Protein AF-A0A2K2D645-F1 (afdb_monomer)

Secondary structure (DSSP, 8-state):
---HHHHHHHHHHHHHHHHHHHHHSTT-HHHHHHHHHHHHHHHHHHHHHHHHHHHHHHHT-----THHHHHHHHHHHHHHHHHHHHHHH--S-----SSHHHHHHHHHHHHHHHHHTTSPPPPPPPPPPPPPP-----

pLDDT: mean 75.04, std 16.95, range [40.5, 96.62]

Mean predicted aligned error: 20.64 Å

Solvent-accessible surface area (backbone atoms only — not comparable to full-atom values): 8420 Å² total; per-residue (Å²): 132,84,51,72,68,56,54,46,49,52,37,48,52,54,32,52,52,30,48,56,45,30,70,76,39,74,88,40,64,67,38,51,52,50,31,50,52,30,50,53,53,37,49,54,46,51,54,54,49,50,51,53,51,51,52,51,52,57,72,67,46,81,72,71,76,60,56,72,57,52,55,49,48,53,52,49,52,54,47,53,53,48,52,51,52,50,60,69,70,59,84,74,86,79,91,91,72,77,71,67,62,56,55,59,53,52,58,54,55,54,61,54,56,63,58,65,76,65,62,78,75,81,78,78,83,76,82,77,82,76,83,76,80,83,84,75,90,130

Sequence (138 aa):
MESLVEAMAAAYDELVDAAARGVREPGSAAALEELKRRVDAFRESCDRAEVLVQDAAASLGPVPPAAHGLDKLCRTVKAIERDLLQAAAGDEGDEIKDKKKVEITQEVIQGIEEKKDRLPSPPPPLPLPAPAPAEEEK

Structure (mmCIF, N/CA/C/O backbone):
data_AF-A0A2K2D645-F1
#
_entry.id   AF-A0A2K2D645-F1
#
loop_
_atom_site.group_PDB
_atom_site.id
_atom_site.type_symbol
_atom_site.label_atom_id
_atom_site.label_alt_id
_atom_site.label_comp_id
_atom_site.label_asym_id
_atom_site.label_entity_id
_atom_site.label_seq_id
_atom_site.pdbx_PDB_ins_code
_atom_site.Cartn_x
_atom_site.Cartn_y
_atom_site.Cartn_z
_atom_site.occupancy
_atom_site.B_iso_or_equiv
_atom_site.auth_seq_id
_atom_site.auth_comp_id
_atom_site.auth_asym_id
_atom_site.auth_atom_id
_atom_site.pdbx_PDB_model_num
ATOM 1 N N . MET A 1 1 ? 6.300 -20.214 0.305 1.00 50.78 1 MET A N 1
ATOM 2 C CA . MET A 1 1 ? 6.787 -18.824 0.259 1.00 50.78 1 MET A CA 1
ATOM 3 C C . MET A 1 1 ? 5.601 -18.022 -0.223 1.00 50.78 1 MET A C 1
ATOM 5 O O . MET A 1 1 ? 5.217 -18.215 -1.367 1.00 50.78 1 MET A O 1
ATOM 9 N N . GLU A 1 2 ? 4.933 -17.299 0.670 1.00 60.88 2 GLU A N 1
ATOM 10 C CA . GLU A 1 2 ? 3.809 -16.438 0.279 1.00 60.88 2 GLU A CA 1
ATOM 11 C C . GLU A 1 2 ? 4.346 -15.307 -0.600 1.00 60.88 2 GLU A C 1
ATOM 13 O O . GLU A 1 2 ? 5.462 -14.820 -0.381 1.00 60.88 2 GLU A O 1
ATOM 18 N N . SER A 1 3 ? 3.597 -14.943 -1.640 1.00 84.19 3 SER A N 1
ATOM 19 C CA . SER A 1 3 ? 3.976 -13.831 -2.508 1.00 84.19 3 SER A CA 1
ATOM 20 C C . SER A 1 3 ? 3.944 -12.531 -1.704 1.00 84.19 3 SER A C 1
ATOM 22 O O . SER A 1 3 ? 3.024 -12.311 -0.921 1.00 84.19 3 SER A O 1
ATOM 24 N N . LEU A 1 4 ? 4.901 -11.624 -1.920 1.00 86.50 4 LEU A N 1
ATOM 25 C CA . LEU A 1 4 ? 4.889 -10.286 -1.306 1.00 86.50 4 LEU A CA 1
ATOM 26 C C . LEU A 1 4 ? 3.531 -9.587 -1.487 1.00 86.50 4 LEU A C 1
ATOM 28 O O . LEU A 1 4 ? 3.040 -8.922 -0.581 1.00 86.50 4 LEU A O 1
ATOM 32 N N . VAL A 1 5 ? 2.925 -9.765 -2.661 1.00 87.31 5 VAL A N 1
ATOM 33 C CA . VAL A 1 5 ? 1.618 -9.196 -3.000 1.00 87.31 5 VAL A CA 1
ATOM 34 C C . VAL A 1 5 ? 0.508 -9.799 -2.137 1.00 87.31 5 VAL A C 1
ATOM 36 O O . VAL A 1 5 ? -0.375 -9.072 -1.694 1.00 87.31 5 VAL A O 1
ATOM 39 N N . GLU A 1 6 ? 0.567 -11.102 -1.852 1.00 89.81 6 GLU A N 1
ATOM 40 C CA . GLU A 1 6 ? -0.384 -11.777 -0.958 1.00 89.81 6 GLU A CA 1
ATOM 41 C C . GLU A 1 6 ? -0.209 -11.300 0.487 1.00 89.81 6 GLU A C 1
ATOM 43 O O . GLU A 1 6 ? -1.195 -10.992 1.150 1.00 89.81 6 GLU A O 1
ATOM 48 N N . ALA A 1 7 ? 1.035 -11.142 0.951 1.00 88.31 7 ALA A N 1
ATOM 49 C CA . ALA A 1 7 ? 1.324 -10.613 2.283 1.00 88.31 7 ALA A CA 1
ATOM 50 C C . ALA A 1 7 ? 0.840 -9.158 2.453 1.00 88.31 7 ALA A C 1
ATOM 52 O O . ALA A 1 7 ? 0.281 -8.805 3.491 1.00 88.31 7 ALA A O 1
ATOM 53 N N . MET A 1 8 ? 1.002 -8.316 1.426 1.00 91.50 8 MET A N 1
ATOM 54 C CA . MET A 1 8 ? 0.469 -6.948 1.419 1.00 91.50 8 MET A CA 1
ATOM 55 C C . MET A 1 8 ? -1.059 -6.916 1.421 1.00 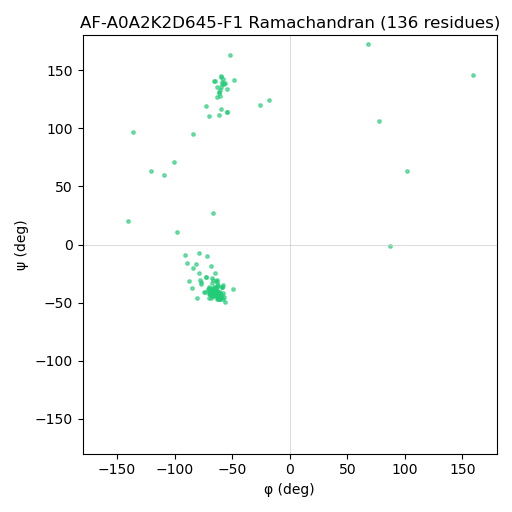91.50 8 MET A C 1
ATOM 57 O O . MET A 1 8 ? -1.644 -6.097 2.129 1.00 91.50 8 MET A O 1
ATOM 61 N N . ALA A 1 9 ? -1.700 -7.789 0.639 1.00 91.50 9 ALA A N 1
ATOM 62 C CA . ALA A 1 9 ? -3.155 -7.902 0.609 1.00 91.50 9 ALA A CA 1
ATOM 63 C C . ALA A 1 9 ? -3.697 -8.320 1.983 1.00 91.50 9 ALA A C 1
ATOM 65 O O . ALA A 1 9 ? -4.582 -7.656 2.513 1.00 91.50 9 ALA A O 1
ATOM 66 N N . ALA A 1 10 ? -3.085 -9.327 2.613 1.00 92.69 10 ALA A N 1
ATOM 67 C CA . ALA A 1 10 ? -3.443 -9.748 3.963 1.00 92.69 10 ALA A CA 1
ATOM 68 C C . ALA A 1 10 ? -3.269 -8.613 4.989 1.00 92.69 10 ALA A C 1
ATOM 70 O O . ALA A 1 10 ? -4.182 -8.342 5.765 1.00 92.69 10 ALA A O 1
ATOM 71 N N . ALA A 1 11 ? -2.144 -7.888 4.961 1.00 91.94 11 ALA A N 1
ATOM 72 C CA . ALA A 1 11 ? -1.915 -6.754 5.862 1.00 91.94 11 ALA A CA 1
ATOM 73 C C . ALA A 1 11 ? -2.934 -5.615 5.661 1.00 91.94 11 ALA A C 1
ATOM 75 O O . ALA A 1 11 ? -3.321 -4.944 6.621 1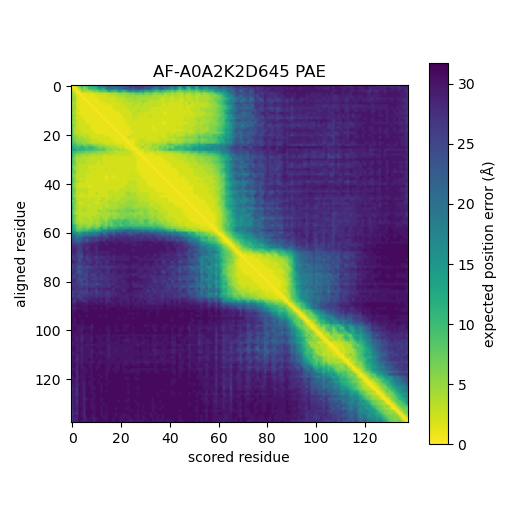.00 91.94 11 ALA A O 1
ATOM 76 N N . TYR A 1 12 ? -3.378 -5.392 4.420 1.00 93.25 12 TYR A N 1
ATOM 77 C CA . TYR A 1 12 ? -4.433 -4.429 4.113 1.00 93.25 12 TYR A CA 1
ATOM 78 C C . TYR A 1 12 ? -5.791 -4.876 4.666 1.00 93.25 12 TYR A C 1
ATOM 80 O O . TYR A 1 12 ? -6.469 -4.081 5.317 1.00 93.25 12 TYR A O 1
ATOM 88 N N . ASP A 1 13 ? -6.166 -6.139 4.467 1.00 95.06 13 ASP A N 1
ATOM 89 C CA . ASP A 1 13 ? -7.427 -6.689 4.975 1.00 95.06 13 ASP A CA 1
ATOM 90 C C . ASP A 1 13 ? -7.488 -6.604 6.508 1.00 95.06 13 ASP A C 1
ATOM 92 O O . ASP A 1 13 ? -8.469 -6.126 7.081 1.00 95.06 13 ASP A O 1
ATOM 96 N N . GLU A 1 14 ? -6.393 -6.949 7.187 1.00 94.31 14 GLU A N 1
ATOM 97 C CA . GLU A 1 14 ? -6.276 -6.829 8.641 1.00 94.31 14 GLU A CA 1
ATOM 98 C C . GLU A 1 14 ? -6.376 -5.375 9.139 1.00 94.31 14 GLU A C 1
ATOM 100 O O . GLU A 1 14 ? -6.938 -5.109 10.208 1.00 94.31 14 GLU A O 1
ATOM 105 N N . LEU A 1 15 ? -5.844 -4.417 8.372 1.00 94.94 15 LEU A N 1
ATOM 106 C CA . LEU A 1 15 ? -5.986 -2.990 8.654 1.00 94.94 15 LEU A CA 1
ATOM 107 C C . LEU A 1 15 ? -7.443 -2.533 8.507 1.00 94.94 15 LEU A C 1
ATOM 109 O O . LEU A 1 15 ? -7.950 -1.807 9.369 1.00 94.94 15 LEU A O 1
ATOM 113 N N . VAL A 1 16 ? -8.129 -2.968 7.448 1.00 96.62 16 VAL A N 1
ATOM 114 C CA . VAL A 1 16 ? -9.550 -2.669 7.224 1.00 96.62 16 VAL A CA 1
ATOM 115 C C . VAL A 1 16 ? -10.404 -3.247 8.353 1.00 96.62 16 VAL A C 1
ATOM 117 O O . VAL A 1 16 ? -11.266 -2.546 8.891 1.00 96.62 16 VAL A O 1
ATOM 120 N N . ASP A 1 17 ? -10.120 -4.472 8.789 1.00 94.94 17 ASP A N 1
ATOM 121 C CA . ASP A 1 17 ? -10.811 -5.105 9.911 1.00 94.94 17 ASP A CA 1
ATOM 122 C C . ASP A 1 17 ? -10.590 -4.357 11.230 1.00 94.94 17 ASP A C 1
ATOM 124 O O . ASP A 1 17 ? -11.542 -4.122 11.987 1.00 94.94 17 ASP A O 1
ATOM 128 N N . ALA A 1 18 ? -9.358 -3.926 11.509 1.00 92.50 18 ALA A N 1
ATOM 129 C CA . ALA A 1 18 ? -9.056 -3.117 12.686 1.00 92.50 18 ALA A CA 1
ATOM 130 C C . ALA A 1 18 ? -9.765 -1.754 12.643 1.00 92.50 18 ALA A C 1
ATOM 132 O O . ALA A 1 18 ? -10.323 -1.318 13.653 1.00 92.50 18 ALA A O 1
ATOM 133 N N . ALA A 1 19 ? -9.833 -1.112 11.474 1.00 93.56 19 ALA A N 1
ATOM 134 C CA . ALA A 1 19 ? -10.583 0.127 11.290 1.00 93.56 19 ALA A CA 1
ATOM 135 C C . ALA A 1 19 ? -12.088 -0.088 11.526 1.00 93.56 19 ALA A C 1
ATOM 137 O O . ALA A 1 19 ? -12.721 0.671 12.264 1.00 93.56 19 ALA A O 1
ATOM 138 N N . ALA A 1 20 ? -12.656 -1.170 10.987 1.00 94.25 20 ALA A N 1
ATOM 139 C CA . ALA A 1 20 ? -14.052 -1.537 11.204 1.00 94.25 20 ALA A CA 1
ATOM 140 C C . ALA A 1 20 ? -14.358 -1.847 12.680 1.00 94.25 20 ALA A C 1
ATOM 142 O O . ALA A 1 20 ? -15.473 -1.600 13.148 1.00 94.25 20 ALA A O 1
ATOM 143 N N . ARG A 1 21 ? -13.395 -2.392 13.437 1.00 92.19 21 ARG A N 1
ATOM 144 C CA . ARG A 1 21 ? -13.512 -2.554 14.898 1.00 92.19 21 ARG A CA 1
ATOM 145 C C . ARG A 1 21 ? -13.456 -1.211 15.618 1.00 92.19 21 ARG A C 1
ATOM 147 O O . ARG A 1 21 ? -14.302 -0.974 16.470 1.00 92.19 21 ARG A O 1
ATOM 154 N N . GLY A 1 22 ? -12.558 -0.306 15.229 1.00 91.06 22 GLY A N 1
ATOM 155 C CA . GLY A 1 22 ? -12.486 1.049 15.789 1.00 91.06 22 GLY A CA 1
ATOM 156 C C . GLY A 1 22 ? -13.780 1.854 15.613 1.00 91.06 22 GLY A C 1
ATOM 157 O O . GLY A 1 22 ? -14.184 2.575 16.521 1.00 91.06 22 GLY A O 1
ATOM 158 N N . VAL A 1 23 ? -14.476 1.682 14.483 1.00 92.88 23 VAL A N 1
ATOM 159 C CA . VAL A 1 23 ? -15.798 2.296 14.250 1.00 92.88 23 VAL A CA 1
ATOM 160 C C . VAL A 1 23 ? -16.887 1.665 15.126 1.00 92.88 23 VAL A C 1
ATOM 162 O O . VAL A 1 23 ? -17.767 2.373 15.610 1.00 92.88 23 VAL A O 1
ATOM 165 N N . ARG A 1 24 ? -16.840 0.342 15.342 1.00 93.69 24 ARG A N 1
ATOM 166 C CA . ARG A 1 24 ? -17.789 -0.380 16.211 1.00 93.69 24 ARG A CA 1
ATOM 167 C C . ARG A 1 24 ? -17.565 -0.110 17.700 1.00 93.69 24 ARG A C 1
ATOM 169 O O . ARG A 1 24 ? -18.519 -0.167 18.469 1.00 93.69 24 ARG A O 1
ATOM 176 N N . GLU A 1 25 ? -16.332 0.197 18.094 1.00 92.62 25 GLU A N 1
ATOM 177 C CA . GLU A 1 25 ? -15.916 0.437 19.479 1.00 92.62 25 GLU A CA 1
ATOM 178 C C . GLU A 1 25 ? -15.335 1.855 19.662 1.00 92.62 25 GLU A C 1
ATOM 180 O O . GLU A 1 25 ? -14.156 2.019 20.006 1.00 92.62 25 GLU A O 1
ATOM 185 N N . PRO A 1 26 ? -16.138 2.913 19.447 1.00 84.25 26 PRO A N 1
ATOM 186 C CA . PRO A 1 26 ? -15.656 4.282 19.555 1.00 84.25 26 PRO A CA 1
ATOM 187 C C . PRO A 1 26 ? -15.197 4.582 20.990 1.00 84.25 26 PRO A C 1
ATOM 189 O O . PRO A 1 26 ? -15.928 4.371 21.955 1.00 84.25 26 PRO A O 1
ATOM 192 N N . GLY A 1 27 ? -13.966 5.081 21.132 1.00 85.94 27 GLY A N 1
ATOM 193 C CA . GLY A 1 27 ? -13.357 5.395 22.432 1.00 85.94 27 GLY A CA 1
ATOM 194 C C . GLY A 1 27 ? -12.636 4.224 23.110 1.00 85.94 27 GLY A C 1
ATOM 195 O O . GLY A 1 27 ? -12.029 4.418 24.162 1.00 85.94 27 GLY A O 1
ATOM 196 N N . SER A 1 28 ? -12.638 3.030 22.508 1.00 95.00 28 SER A N 1
ATOM 197 C CA . SER A 1 28 ? -11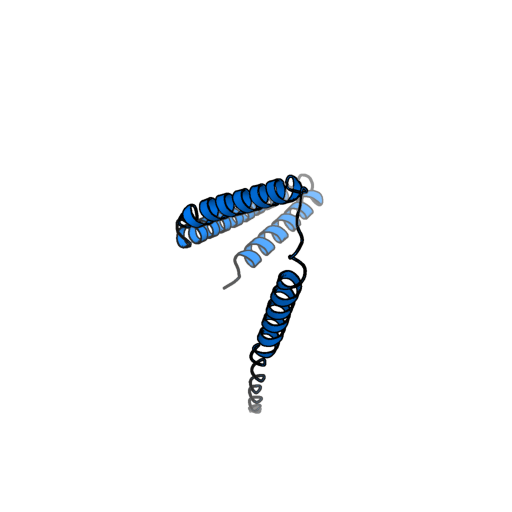.821 1.908 22.978 1.00 95.00 28 SER A CA 1
ATOM 198 C C . SER A 1 28 ? -10.340 2.182 22.709 1.00 95.00 28 SER A C 1
ATOM 200 O O . SER A 1 28 ? -9.883 2.178 21.565 1.00 95.00 28 SER A O 1
ATOM 202 N N . ALA A 1 29 ? -9.568 2.397 23.777 1.00 93.81 29 ALA A N 1
ATOM 203 C CA . ALA A 1 29 ? -8.117 2.558 23.680 1.00 93.81 29 ALA A CA 1
ATOM 204 C C . ALA A 1 29 ? -7.453 1.320 23.051 1.00 93.81 29 ALA A C 1
ATOM 206 O O . ALA A 1 29 ? -6.534 1.457 22.253 1.00 93.81 29 ALA A O 1
ATOM 207 N N . ALA A 1 30 ? -7.962 0.120 23.348 1.00 92.94 30 ALA A N 1
ATOM 208 C CA . ALA A 1 30 ? -7.457 -1.122 22.771 1.00 92.94 30 ALA A CA 1
ATOM 209 C C . ALA A 1 30 ? -7.689 -1.194 21.252 1.00 92.94 30 ALA A C 1
ATOM 211 O O . ALA A 1 30 ? -6.778 -1.571 20.519 1.00 92.94 30 ALA A O 1
ATOM 212 N N . ALA A 1 31 ? -8.871 -0.790 20.771 1.00 90.25 31 ALA A N 1
ATOM 213 C CA . ALA A 1 31 ? -9.160 -0.748 19.336 1.00 90.25 31 ALA A CA 1
ATOM 214 C C . ALA A 1 31 ? -8.287 0.288 18.608 1.00 90.25 31 ALA A C 1
ATOM 216 O O . ALA A 1 31 ? -7.829 0.042 17.495 1.00 90.25 31 ALA A O 1
ATOM 217 N N . LEU A 1 32 ? -8.015 1.425 19.254 1.00 93.12 32 LEU A N 1
ATOM 218 C CA . LEU A 1 32 ? -7.161 2.476 18.704 1.00 93.12 32 LEU A CA 1
ATOM 219 C C . LEU A 1 32 ? -5.681 2.057 18.645 1.00 93.12 32 LEU A C 1
ATOM 221 O O . LEU A 1 32 ? -5.013 2.321 17.648 1.00 93.12 32 LEU A O 1
ATOM 225 N N . GLU A 1 33 ? -5.175 1.374 19.671 1.00 94.81 33 GLU A N 1
ATOM 226 C CA . GLU A 1 33 ? -3.815 0.817 19.676 1.00 94.81 33 GLU A CA 1
ATOM 227 C C . GLU A 1 33 ? -3.655 -0.346 18.683 1.00 94.81 33 GLU A C 1
ATOM 229 O O . GLU A 1 33 ? -2.627 -0.449 18.015 1.00 94.81 33 GLU A O 1
ATOM 234 N N . GLU A 1 34 ? -4.671 -1.200 18.524 1.00 93.75 34 GLU A N 1
ATOM 235 C CA . GLU A 1 34 ? -4.683 -2.225 17.471 1.00 93.75 34 GLU A CA 1
ATOM 236 C C . GLU A 1 34 ? -4.653 -1.588 16.077 1.00 93.75 34 GLU A C 1
ATOM 238 O O . GLU A 1 34 ? -3.836 -1.983 15.249 1.00 93.75 34 GLU A O 1
ATOM 243 N N . LEU A 1 35 ? -5.482 -0.567 15.830 1.00 94.12 35 LEU A N 1
ATOM 244 C CA . LEU A 1 35 ? -5.500 0.150 14.556 1.00 94.12 35 LEU A CA 1
ATOM 245 C C . LEU A 1 35 ? -4.133 0.762 14.233 1.00 94.12 35 LEU A C 1
ATOM 247 O O . LEU A 1 35 ? -3.637 0.576 13.125 1.00 94.12 35 LEU A O 1
ATOM 251 N N . LYS A 1 36 ? -3.497 1.441 15.197 1.00 95.19 36 LYS A N 1
ATOM 252 C CA . LYS A 1 36 ? -2.136 1.972 15.020 1.00 95.19 36 LYS A CA 1
ATOM 253 C C . LYS A 1 36 ? -1.151 0.873 14.637 1.00 95.19 36 LYS A C 1
ATOM 255 O O . LYS A 1 36 ? -0.454 1.008 13.638 1.00 95.19 36 LYS A O 1
ATOM 260 N N . ARG A 1 37 ? -1.154 -0.242 15.375 1.00 95.56 37 ARG A N 1
ATOM 261 C CA . ARG A 1 37 ? -0.261 -1.374 15.102 1.00 95.56 37 ARG A CA 1
ATOM 262 C C . ARG A 1 37 ? -0.447 -1.921 13.686 1.00 95.56 37 ARG A C 1
ATOM 264 O O . ARG A 1 37 ? 0.537 -2.230 13.023 1.00 95.56 37 ARG A O 1
ATOM 271 N N . ARG A 1 38 ? -1.694 -2.029 13.212 1.00 95.69 38 ARG A N 1
ATOM 272 C CA . ARG A 1 38 ? -1.989 -2.490 11.844 1.00 95.69 38 ARG A CA 1
ATOM 273 C C . ARG A 1 38 ? -1.573 -1.479 10.781 1.00 95.69 38 ARG A C 1
ATOM 275 O O . ARG A 1 38 ? -1.066 -1.888 9.743 1.00 95.69 38 ARG A O 1
ATOM 282 N N . VAL A 1 39 ? -1.723 -0.179 11.041 1.00 96.12 39 VAL A N 1
ATOM 283 C CA . VAL A 1 39 ? -1.206 0.871 10.147 1.00 96.12 39 VAL A CA 1
ATOM 284 C C . VAL A 1 39 ? 0.310 0.759 10.017 1.00 96.12 39 VAL A C 1
ATOM 286 O O . VAL A 1 39 ? 0.823 0.778 8.900 1.00 96.12 39 VAL A O 1
ATOM 289 N N . ASP A 1 40 ? 1.022 0.609 11.132 1.00 95.25 40 ASP A N 1
ATOM 290 C CA . ASP A 1 40 ? 2.482 0.498 11.124 1.00 95.25 40 ASP A CA 1
ATOM 291 C C . ASP A 1 40 ? 2.946 -0.765 10.383 1.00 95.25 40 ASP A C 1
ATOM 293 O O . ASP A 1 40 ? 3.831 -0.685 9.533 1.00 95.25 40 ASP A O 1
ATOM 297 N N . ALA A 1 41 ? 2.290 -1.907 10.616 1.00 92.88 41 ALA A N 1
ATOM 298 C CA . ALA A 1 41 ? 2.579 -3.155 9.907 1.00 92.88 41 ALA A CA 1
ATOM 299 C C . ALA A 1 41 ? 2.330 -3.048 8.390 1.00 92.88 41 ALA A C 1
ATOM 301 O O . ALA A 1 41 ? 3.134 -3.529 7.587 1.00 92.88 41 ALA A O 1
ATOM 302 N N . PHE A 1 42 ? 1.244 -2.385 7.978 1.00 93.06 42 PHE A N 1
ATOM 303 C CA . PHE A 1 42 ? 0.961 -2.149 6.563 1.00 93.06 42 PHE A CA 1
ATOM 304 C C . PHE A 1 42 ? 2.020 -1.244 5.917 1.00 93.06 42 PHE A C 1
ATOM 306 O O . PHE A 1 42 ? 2.503 -1.549 4.826 1.00 93.06 42 PHE A O 1
ATOM 313 N N . ARG A 1 43 ? 2.440 -0.171 6.603 1.00 94.31 43 ARG A N 1
ATOM 314 C CA . ARG A 1 43 ? 3.509 0.722 6.120 1.00 94.31 43 ARG A CA 1
ATOM 315 C C . ARG A 1 43 ? 4.826 -0.020 5.942 1.00 94.31 43 ARG A C 1
ATOM 317 O O . ARG A 1 43 ? 5.422 0.080 4.880 1.00 94.31 43 ARG A O 1
ATOM 324 N N . GLU A 1 44 ? 5.217 -0.835 6.916 1.00 92.62 44 GLU A N 1
ATOM 325 C CA . GLU A 1 44 ? 6.422 -1.661 6.810 1.00 92.62 44 GLU A CA 1
ATOM 326 C C . GLU A 1 44 ? 6.358 -2.613 5.601 1.00 92.62 44 GLU A C 1
ATOM 328 O O . GLU A 1 44 ? 7.355 -2.850 4.917 1.00 92.62 44 GLU A O 1
ATOM 333 N N . SER A 1 45 ? 5.172 -3.148 5.292 1.00 90.88 45 SER A N 1
ATOM 334 C CA . SER A 1 45 ? 4.983 -3.974 4.100 1.00 90.88 45 SER A CA 1
ATOM 335 C C . SER A 1 45 ? 5.147 -3.186 2.798 1.00 90.88 45 SER A C 1
ATOM 337 O O . SER A 1 45 ? 5.734 -3.710 1.851 1.00 90.88 45 SER A O 1
ATOM 339 N N . CYS A 1 46 ? 4.660 -1.945 2.747 1.00 91.88 46 CYS A N 1
ATOM 340 C CA . CYS A 1 46 ? 4.873 -1.046 1.613 1.00 91.88 46 CYS A CA 1
ATOM 341 C C . CYS A 1 46 ? 6.353 -0.689 1.445 1.00 91.88 46 CYS A C 1
ATOM 343 O O . CYS A 1 46 ? 6.862 -0.767 0.330 1.00 91.88 46 CYS A O 1
ATOM 345 N N . ASP A 1 47 ? 7.056 -0.382 2.536 1.00 93.81 47 ASP A N 1
ATOM 346 C CA . ASP A 1 47 ? 8.483 -0.043 2.507 1.00 93.81 47 ASP A CA 1
ATOM 347 C C . ASP A 1 47 ? 9.315 -1.220 1.969 1.00 93.81 47 ASP A C 1
ATOM 349 O O . ASP A 1 47 ? 10.179 -1.049 1.108 1.00 93.81 47 ASP A O 1
ATOM 353 N N . ARG A 1 48 ? 9.008 -2.454 2.398 1.00 90.38 48 ARG A N 1
ATOM 354 C CA . ARG A 1 48 ? 9.638 -3.667 1.844 1.00 90.38 48 ARG A CA 1
ATOM 355 C C . ARG A 1 48 ? 9.379 -3.826 0.348 1.00 90.38 48 ARG A C 1
ATOM 357 O O . ARG A 1 48 ? 10.279 -4.230 -0.387 1.00 90.38 48 ARG A O 1
ATOM 364 N N . ALA A 1 49 ? 8.163 -3.530 -0.106 1.00 91.06 49 ALA A N 1
ATOM 365 C CA . ALA A 1 49 ? 7.835 -3.592 -1.524 1.00 91.06 49 ALA A CA 1
ATOM 366 C C . ALA A 1 49 ? 8.571 -2.521 -2.333 1.00 91.06 49 ALA A C 1
ATOM 368 O O . ALA A 1 49 ? 9.059 -2.817 -3.422 1.00 91.06 49 ALA A O 1
ATOM 369 N N . GLU A 1 50 ? 8.716 -1.315 -1.788 1.00 91.12 50 GLU A N 1
ATOM 370 C CA . GLU A 1 50 ? 9.497 -0.249 -2.407 1.00 91.12 50 GLU A CA 1
ATOM 371 C C . GLU A 1 50 ? 10.967 -0.653 -2.566 1.00 91.12 50 GLU A C 1
ATOM 373 O O . GLU A 1 50 ? 11.508 -0.526 -3.663 1.00 91.12 50 GLU A O 1
ATOM 378 N N . VAL A 1 51 ? 11.588 -1.218 -1.525 1.00 92.38 51 VAL A N 1
ATOM 379 C CA . VAL A 1 51 ? 12.969 -1.727 -1.596 1.00 92.38 51 VAL A CA 1
ATOM 380 C C . VAL A 1 51 ? 13.108 -2.780 -2.694 1.00 92.38 51 VAL A C 1
ATOM 382 O O . VAL A 1 51 ? 14.015 -2.692 -3.514 1.00 92.38 51 VAL A O 1
ATOM 385 N N . LEU A 1 52 ? 12.176 -3.732 -2.783 1.00 89.62 52 LEU A N 1
ATOM 386 C CA . LEU A 1 52 ? 12.216 -4.766 -3.822 1.00 89.62 52 LEU A CA 1
ATOM 387 C C . LEU A 1 52 ? 12.054 -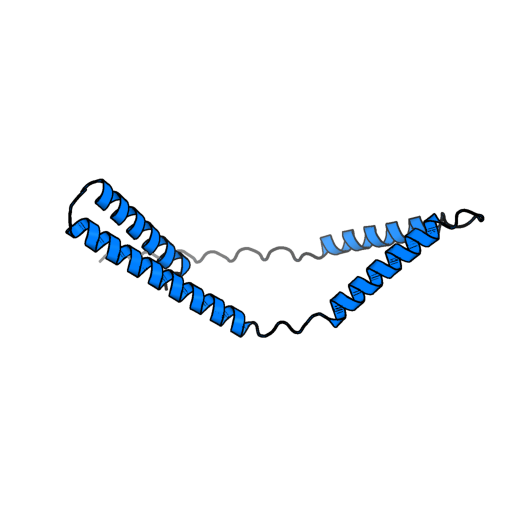4.195 -5.236 1.00 89.62 52 LEU A C 1
ATOM 389 O O . LEU A 1 52 ? 12.702 -4.672 -6.167 1.00 89.62 52 LEU A O 1
ATOM 393 N N . VAL A 1 53 ? 11.223 -3.165 -5.413 1.00 89.25 53 VAL A N 1
ATOM 394 C CA . VAL A 1 53 ? 11.084 -2.458 -6.695 1.00 89.25 53 VAL A CA 1
ATOM 395 C C . VAL A 1 53 ? 12.360 -1.696 -7.039 1.00 89.25 53 VAL A C 1
ATOM 397 O O . VAL A 1 53 ? 12.793 -1.733 -8.190 1.00 89.25 53 VAL A O 1
ATOM 400 N N . GLN A 1 54 ? 12.980 -1.028 -6.066 1.00 89.50 54 GLN A N 1
ATOM 401 C CA . GLN A 1 54 ? 14.240 -0.313 -6.258 1.00 89.50 54 GLN A CA 1
ATOM 402 C C . GLN A 1 54 ? 15.384 -1.275 -6.600 1.00 89.50 54 GLN A C 1
ATOM 404 O O . GLN A 1 54 ? 16.120 -1.020 -7.552 1.00 89.50 54 GLN A O 1
ATOM 409 N N . ASP A 1 55 ? 15.486 -2.407 -5.905 1.00 89.19 55 ASP A N 1
ATOM 410 C CA . ASP A 1 55 ? 16.469 -3.458 -6.180 1.00 89.19 55 ASP A CA 1
ATOM 411 C C . ASP A 1 55 ? 16.251 -4.075 -7.564 1.00 89.19 55 ASP A C 1
ATOM 413 O O . ASP A 1 55 ? 17.197 -4.229 -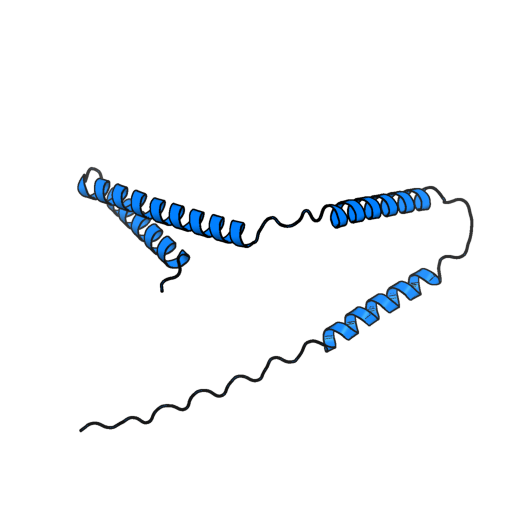8.341 1.00 89.19 55 ASP A O 1
ATOM 417 N N . ALA A 1 56 ? 14.998 -4.370 -7.924 1.00 87.19 56 ALA A N 1
ATOM 418 C CA . ALA A 1 56 ? 14.658 -4.848 -9.258 1.00 87.19 56 ALA A CA 1
ATOM 419 C C . ALA A 1 56 ? 15.029 -3.808 -10.329 1.00 87.19 56 ALA A C 1
ATOM 421 O O . ALA A 1 56 ? 15.675 -4.156 -11.316 1.00 87.19 56 ALA A O 1
ATOM 422 N N . ALA A 1 57 ? 14.707 -2.530 -10.121 1.00 85.81 57 ALA A N 1
ATOM 423 C CA . ALA A 1 57 ? 15.065 -1.448 -11.035 1.00 85.81 57 ALA A CA 1
ATOM 424 C C . ALA A 1 57 ? 1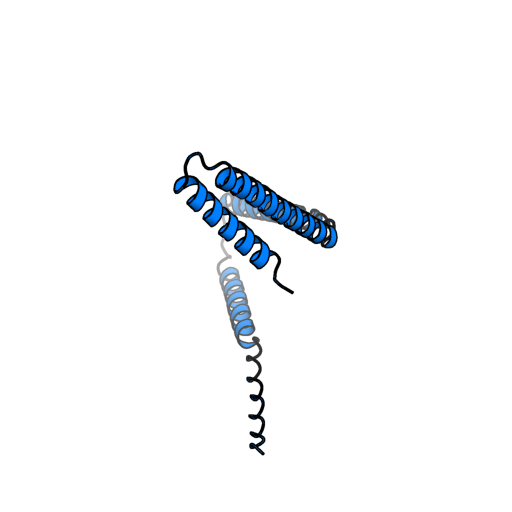6.588 -1.276 -11.167 1.00 85.81 57 ALA A C 1
ATOM 426 O O . ALA A 1 57 ? 17.091 -1.105 -12.277 1.00 85.81 57 ALA A O 1
ATOM 427 N N . ALA A 1 58 ? 17.335 -1.383 -10.066 1.00 85.62 58 ALA A N 1
ATOM 428 C CA . ALA A 1 58 ? 18.793 -1.349 -10.075 1.00 85.62 58 ALA A CA 1
ATOM 429 C C . ALA A 1 58 ? 19.389 -2.564 -10.809 1.00 85.62 58 ALA A C 1
ATOM 431 O O . ALA A 1 58 ? 20.366 -2.418 -11.545 1.00 85.62 58 ALA A O 1
ATOM 432 N N . SER A 1 59 ? 18.775 -3.746 -10.671 1.00 83.81 59 SER A N 1
ATOM 433 C CA . SER A 1 59 ? 19.197 -4.977 -11.355 1.00 83.81 59 SER A CA 1
ATOM 434 C C . SER A 1 59 ? 18.995 -4.931 -12.873 1.00 83.81 59 SER A C 1
ATOM 436 O O . SER A 1 59 ? 19.762 -5.542 -13.616 1.00 83.81 59 SER A O 1
ATOM 438 N N . LEU A 1 60 ? 18.009 -4.160 -13.346 1.00 81.94 60 LEU A N 1
ATOM 439 C CA . LEU A 1 60 ? 17.791 -3.904 -14.772 1.00 81.94 60 LEU A CA 1
ATOM 440 C C . LEU A 1 60 ? 18.872 -2.982 -15.374 1.00 81.94 60 LEU A C 1
ATOM 442 O O . LEU A 1 60 ? 18.963 -2.868 -16.597 1.00 81.94 60 LEU A O 1
ATOM 446 N N . GLY A 1 61 ? 19.721 -2.379 -14.530 1.00 69.50 61 GLY A N 1
ATOM 447 C CA . GLY A 1 61 ? 20.796 -1.472 -14.916 1.00 69.50 61 GLY A CA 1
ATOM 448 C C . GLY A 1 61 ? 20.286 -0.139 -15.481 1.00 69.50 61 GLY A C 1
ATOM 449 O O . GLY A 1 61 ? 19.090 0.041 -15.723 1.00 69.50 61 GLY A O 1
ATOM 450 N N . PRO A 1 62 ? 21.180 0.836 -15.731 1.00 66.50 62 PRO A N 1
ATOM 451 C CA . PRO A 1 62 ? 20.828 1.969 -16.568 1.00 66.50 62 PRO A CA 1
ATOM 452 C C . PRO A 1 62 ? 20.446 1.417 -17.940 1.00 66.50 62 PRO A C 1
ATOM 454 O O . PRO A 1 62 ? 21.292 0.837 -18.624 1.00 66.50 62 PRO A O 1
ATOM 457 N N . VAL A 1 63 ? 19.192 1.609 -18.357 1.00 59.91 63 VAL A N 1
ATOM 458 C CA . VAL A 1 63 ? 18.821 1.429 -19.762 1.00 59.91 63 VAL A CA 1
ATOM 459 C C . VAL A 1 63 ? 19.779 2.326 -20.544 1.00 59.91 63 VAL A C 1
ATOM 461 O O . VAL A 1 63 ? 19.747 3.546 -20.332 1.00 59.91 63 VAL A O 1
ATOM 464 N N . PRO A 1 64 ? 20.686 1.771 -21.376 1.00 57.78 64 PRO A N 1
ATOM 465 C CA . PRO A 1 64 ? 21.590 2.601 -22.147 1.00 57.78 64 PRO A CA 1
ATOM 466 C C . PRO A 1 64 ? 20.707 3.572 -22.915 1.00 57.78 64 PRO A C 1
ATOM 468 O O . PRO A 1 64 ? 19.680 3.139 -23.453 1.00 57.78 64 PRO A O 1
ATOM 471 N N . PRO A 1 65 ? 21.030 4.875 -22.929 1.00 56.50 65 PRO A N 1
ATOM 472 C CA . PRO A 1 65 ? 20.189 5.829 -23.610 1.00 56.50 65 PRO A CA 1
ATOM 473 C C . PRO A 1 65 ? 20.050 5.319 -25.037 1.00 56.50 65 PRO A C 1
ATOM 475 O O . PRO A 1 65 ? 21.012 5.305 -25.806 1.00 56.50 65 PRO A O 1
ATOM 478 N N . ALA A 1 66 ? 18.837 4.923 -25.419 1.00 59.97 66 ALA A N 1
ATOM 479 C CA . ALA A 1 66 ? 18.484 4.651 -26.804 1.00 59.97 66 ALA A CA 1
ATOM 480 C C . ALA A 1 66 ? 18.530 5.954 -27.637 1.00 59.97 66 ALA A C 1
ATOM 482 O O . ALA A 1 66 ? 17.824 6.088 -28.633 1.00 59.97 66 ALA A O 1
ATOM 483 N N . ALA A 1 67 ? 19.358 6.926 -27.234 1.00 55.19 67 ALA A N 1
ATOM 484 C CA . ALA A 1 67 ? 19.536 8.245 -27.807 1.00 55.19 67 ALA A CA 1
ATOM 485 C C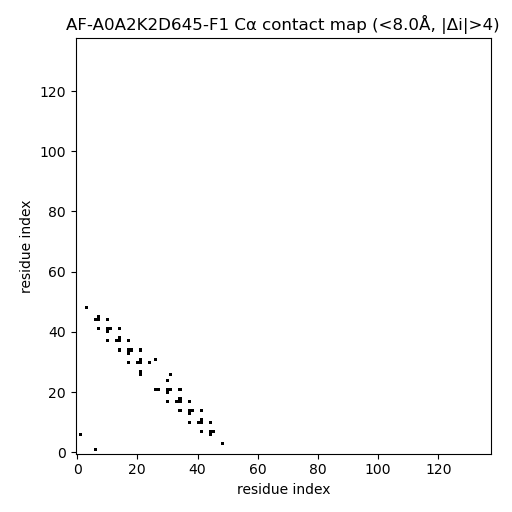 . ALA A 1 67 ? 19.943 8.147 -29.276 1.00 55.19 67 ALA A C 1
ATOM 487 O O . ALA A 1 67 ? 19.442 8.899 -30.100 1.00 55.19 67 ALA A O 1
ATOM 488 N N . HIS A 1 68 ? 20.726 7.140 -29.671 1.00 55.62 68 HIS A N 1
ATOM 489 C CA . HIS A 1 68 ? 21.045 6.967 -31.089 1.00 55.62 68 HIS A CA 1
ATOM 490 C C . HIS A 1 68 ? 19.876 6.437 -31.932 1.00 55.62 68 HIS A C 1
ATOM 492 O O . HIS A 1 68 ? 19.801 6.755 -33.118 1.00 55.62 68 HIS A O 1
ATOM 498 N N . GLY A 1 69 ? 18.948 5.673 -31.346 1.00 66.12 69 GLY A N 1
ATOM 499 C CA . GLY A 1 69 ? 17.757 5.173 -32.038 1.00 66.12 69 GLY A CA 1
ATOM 500 C C . GLY A 1 69 ? 16.653 6.224 -32.128 1.00 66.12 69 GLY A C 1
ATOM 501 O O . GLY A 1 69 ? 16.109 6.455 -33.206 1.00 66.12 69 GLY A O 1
ATOM 502 N N . LEU A 1 70 ? 16.379 6.913 -31.018 1.00 73.19 70 LEU A N 1
ATOM 503 C CA . LEU A 1 70 ? 15.350 7.951 -30.921 1.00 73.19 70 LEU A CA 1
ATOM 504 C C . LEU A 1 70 ? 15.709 9.206 -31.720 1.00 73.19 70 LEU A C 1
ATOM 506 O O . LEU A 1 70 ? 14.862 9.701 -32.458 1.00 73.19 70 LEU A O 1
ATOM 510 N N . ASP A 1 71 ? 16.959 9.675 -31.681 1.00 77.25 71 ASP A N 1
ATOM 511 C CA . ASP A 1 71 ? 17.374 10.838 -32.479 1.00 77.25 71 ASP A CA 1
ATOM 512 C C . ASP A 1 71 ? 17.359 10.541 -33.980 1.00 77.25 71 ASP A C 1
ATOM 514 O O . ASP A 1 71 ? 17.088 11.420 -34.805 1.00 77.25 71 ASP A O 1
ATOM 518 N N . LYS A 1 72 ? 17.665 9.294 -34.355 1.00 78.00 72 LYS A N 1
ATOM 519 C CA . LYS A 1 72 ? 17.610 8.836 -35.745 1.00 78.00 72 LYS A CA 1
ATOM 520 C C . LYS A 1 72 ? 16.166 8.664 -36.207 1.00 78.00 72 LYS A C 1
ATOM 522 O O . LYS A 1 72 ? 15.842 9.092 -37.313 1.00 78.00 72 LYS A O 1
ATOM 527 N N . LEU A 1 73 ? 15.293 8.126 -35.356 1.00 78.94 73 LEU A N 1
ATOM 528 C CA . LEU A 1 73 ? 13.860 8.017 -35.621 1.00 78.94 73 LEU A CA 1
ATOM 529 C C . LEU A 1 73 ? 13.224 9.404 -35.756 1.00 78.94 73 LEU A C 1
ATOM 531 O O . LEU A 1 73 ? 12.555 9.669 -36.746 1.00 78.94 73 LEU A O 1
ATOM 535 N N . CYS A 1 74 ? 13.520 10.323 -34.838 1.00 84.88 74 CYS A N 1
ATOM 536 C CA . CYS A 1 74 ? 13.025 11.697 -34.868 1.00 84.88 74 CYS A CA 1
ATOM 537 C C . CYS A 1 74 ? 13.496 12.448 -36.124 1.00 84.88 74 CYS A C 1
ATOM 539 O O . CYS A 1 74 ? 12.705 13.119 -36.785 1.00 84.88 74 CYS A O 1
ATOM 541 N N . ARG A 1 75 ? 14.766 12.280 -36.527 1.00 86.50 75 ARG A N 1
ATOM 542 C CA . ARG A 1 75 ? 15.262 12.810 -37.810 1.00 86.50 75 ARG A CA 1
ATOM 543 C C . ARG A 1 75 ? 14.559 12.195 -39.018 1.00 86.50 75 ARG A C 1
ATOM 545 O O . ARG A 1 75 ? 14.263 12.920 -39.960 1.00 86.50 75 ARG A O 1
ATOM 552 N N . THR A 1 76 ? 14.284 10.895 -38.983 1.00 86.50 76 THR A N 1
ATOM 553 C CA . THR A 1 76 ? 13.594 10.187 -40.072 1.00 86.50 76 THR A CA 1
ATOM 554 C C . THR A 1 76 ? 12.146 10.658 -40.207 1.00 86.50 76 THR A C 1
ATOM 556 O O . THR A 1 76 ? 11.719 10.979 -41.308 1.00 86.50 76 THR A O 1
ATOM 559 N N . VAL A 1 77 ? 11.419 10.799 -39.096 1.00 89.31 77 VAL A N 1
ATOM 560 C CA . VAL A 1 77 ? 10.044 11.326 -39.085 1.00 89.31 77 VAL A CA 1
ATOM 561 C C . VAL A 1 77 ? 10.005 12.750 -39.642 1.00 89.31 77 VAL A C 1
ATOM 563 O O . VAL A 1 77 ? 9.234 13.022 -40.555 1.00 89.31 77 VAL A O 1
ATOM 566 N N . LYS A 1 78 ? 10.911 13.630 -39.198 1.00 90.81 78 LYS A N 1
ATOM 567 C CA . LYS A 1 78 ? 11.008 15.004 -39.725 1.00 90.81 78 LYS A CA 1
ATOM 568 C C . LYS A 1 78 ? 11.380 15.068 -41.210 1.00 90.81 78 LYS A C 1
ATOM 570 O O . LYS A 1 78 ? 11.017 16.028 -41.886 1.00 90.81 78 LYS A O 1
ATOM 575 N N . ALA A 1 79 ? 12.142 14.096 -41.715 1.00 88.25 79 ALA A N 1
ATOM 576 C CA . ALA A 1 79 ? 12.442 13.994 -43.141 1.00 88.25 79 ALA A CA 1
ATOM 577 C C . ALA A 1 79 ? 11.189 13.590 -43.931 1.00 88.25 79 ALA A C 1
ATOM 579 O O . ALA A 1 79 ? 10.851 14.264 -44.895 1.00 88.25 79 ALA A O 1
ATOM 580 N N . ILE A 1 80 ? 10.445 12.587 -43.456 1.00 86.62 80 ILE A N 1
ATOM 581 C CA . ILE A 1 80 ? 9.181 12.151 -44.069 1.00 86.62 80 ILE A CA 1
ATOM 582 C C . ILE A 1 80 ? 8.151 13.289 -44.078 1.00 86.62 80 ILE A C 1
ATOM 584 O O . ILE A 1 80 ? 7.517 13.527 -45.100 1.00 86.62 80 ILE A O 1
ATOM 588 N N . GLU A 1 81 ? 8.002 14.029 -42.977 1.00 88.75 81 GLU A N 1
ATOM 589 C CA . GLU A 1 81 ? 7.106 15.192 -42.915 1.00 88.75 81 GLU A CA 1
ATOM 590 C C . GLU A 1 81 ? 7.484 16.258 -43.949 1.00 88.75 81 GLU A C 1
ATOM 592 O O . GLU A 1 81 ? 6.613 16.784 -44.641 1.00 88.75 81 GLU A O 1
ATOM 597 N N . ARG A 1 82 ? 8.783 16.548 -44.103 1.00 88.12 82 ARG A N 1
ATOM 598 C CA . ARG A 1 82 ? 9.280 17.495 -45.109 1.00 88.12 82 ARG A CA 1
ATOM 599 C C . ARG A 1 82 ? 9.023 17.004 -46.528 1.00 88.12 82 ARG A C 1
ATOM 601 O O . ARG A 1 82 ? 8.588 17.802 -47.350 1.00 88.12 82 ARG A O 1
ATOM 608 N N . ASP A 1 83 ? 9.271 15.729 -46.802 1.00 84.38 83 ASP A N 1
ATOM 609 C CA . ASP A 1 83 ? 9.053 15.131 -48.119 1.00 84.38 83 ASP A CA 1
ATOM 610 C C . ASP A 1 83 ? 7.563 15.136 -48.481 1.00 84.38 83 ASP A C 1
ATOM 612 O O . ASP A 1 83 ? 7.210 15.409 -49.624 1.00 84.38 83 ASP A O 1
ATOM 616 N N . LEU A 1 84 ? 6.672 14.913 -47.508 1.00 80.88 84 LEU A N 1
ATOM 617 C CA . LEU A 1 84 ? 5.222 15.023 -47.689 1.00 80.88 84 LEU A CA 1
ATOM 618 C C . LEU A 1 84 ? 4.775 16.470 -47.927 1.00 80.88 84 LEU A C 1
ATOM 620 O O . LEU A 1 84 ? 3.953 16.714 -48.806 1.00 80.88 84 LEU A O 1
ATOM 624 N N . LEU A 1 85 ? 5.334 17.432 -47.189 1.00 79.94 85 LEU A N 1
ATOM 625 C CA . LEU A 1 85 ? 5.081 18.863 -47.395 1.00 79.94 85 LEU A CA 1
ATOM 626 C C . LEU A 1 85 ? 5.595 19.343 -48.760 1.00 79.94 85 LEU A C 1
ATOM 628 O O . LEU A 1 85 ? 4.917 20.116 -49.428 1.00 79.94 85 LEU A O 1
ATOM 632 N N . GLN A 1 86 ? 6.760 18.863 -49.202 1.00 74.81 86 GLN A N 1
ATOM 633 C CA . GLN A 1 86 ? 7.312 19.158 -50.528 1.00 74.81 86 GLN A CA 1
ATOM 634 C C . GLN A 1 86 ? 6.525 18.470 -51.646 1.00 74.81 86 GLN A C 1
ATOM 636 O O . GLN A 1 86 ? 6.281 19.091 -52.674 1.00 74.81 86 GLN A O 1
ATOM 641 N N . ALA A 1 87 ? 6.070 17.232 -51.440 1.00 69.25 87 ALA A N 1
ATOM 642 C CA . ALA A 1 87 ? 5.195 16.533 -52.378 1.00 69.25 87 ALA A CA 1
ATOM 643 C C . ALA A 1 87 ? 3.807 17.185 -52.486 1.00 69.25 87 ALA A C 1
ATOM 645 O O . ALA A 1 87 ? 3.204 17.141 -53.549 1.00 69.25 87 ALA A O 1
ATOM 646 N N . ALA A 1 88 ? 3.311 17.808 -51.413 1.00 66.75 88 ALA A N 1
ATOM 647 C CA . ALA A 1 88 ? 2.065 18.575 -51.425 1.00 66.75 88 ALA A CA 1
ATOM 648 C C . ALA A 1 88 ? 2.225 19.985 -52.026 1.00 66.75 88 ALA A C 1
ATOM 650 O O . ALA A 1 88 ? 1.251 20.553 -52.507 1.00 66.75 88 ALA A O 1
ATOM 651 N N . ALA A 1 89 ? 3.436 20.551 -52.000 1.00 61.38 89 ALA A N 1
ATOM 652 C CA . ALA A 1 89 ? 3.753 21.858 -52.582 1.00 61.38 89 ALA A CA 1
ATOM 653 C C . ALA A 1 89 ? 4.220 21.787 -54.050 1.00 61.38 89 ALA A C 1
ATOM 655 O O . ALA A 1 89 ? 4.378 22.826 -54.685 1.00 61.38 89 ALA A O 1
ATOM 656 N N . GLY A 1 90 ? 4.457 20.583 -54.577 1.00 52.84 90 GLY A N 1
ATOM 657 C CA . GLY A 1 90 ? 4.874 20.320 -55.952 1.00 52.84 90 GLY A CA 1
ATOM 658 C C . GLY A 1 90 ? 3.771 19.661 -56.774 1.00 52.84 90 GLY A C 1
ATOM 659 O O . GLY A 1 90 ? 3.968 18.553 -57.262 1.00 52.84 90 GLY A O 1
ATOM 660 N N . ASP A 1 91 ? 2.626 20.329 -56.910 1.00 48.25 91 ASP A N 1
ATOM 661 C CA . ASP A 1 91 ? 1.675 20.084 -58.001 1.00 48.25 91 ASP A CA 1
ATOM 662 C C . ASP A 1 91 ? 1.863 21.168 -59.068 1.00 48.25 91 ASP A C 1
ATOM 664 O O . ASP A 1 91 ? 1.060 22.081 -59.217 1.00 48.25 91 ASP A O 1
ATOM 668 N N . GLU A 1 92 ? 2.986 21.088 -59.777 1.00 49.06 92 GLU A N 1
ATOM 669 C CA . GLU A 1 92 ? 3.060 21.531 -61.166 1.00 49.06 92 GLU A CA 1
ATOM 670 C C . GLU A 1 92 ? 3.841 20.468 -61.943 1.00 49.06 92 GLU A C 1
ATOM 672 O O . GLU A 1 92 ? 5.068 20.446 -61.936 1.00 49.06 92 GLU A O 1
ATOM 677 N N . GLY A 1 93 ? 3.094 19.572 -62.594 1.00 45.88 93 GLY A N 1
ATOM 678 C CA . GLY A 1 93 ? 3.557 18.777 -63.732 1.00 45.88 93 GLY A CA 1
ATOM 679 C C . GLY A 1 93 ? 4.451 17.582 -63.399 1.00 45.88 93 GLY A C 1
ATOM 680 O O . GLY A 1 93 ? 5.645 17.710 -63.157 1.00 45.88 93 GLY A O 1
ATOM 681 N N . ASP A 1 94 ? 3.905 16.377 -63.506 1.00 40.50 94 ASP A N 1
ATOM 682 C CA . ASP A 1 94 ? 3.999 15.574 -64.736 1.00 40.50 94 ASP A CA 1
ATOM 683 C C . ASP A 1 94 ? 3.751 14.092 -64.400 1.00 40.50 94 ASP A C 1
ATOM 685 O O . ASP A 1 94 ? 4.042 13.603 -63.303 1.00 40.50 94 ASP A O 1
ATOM 689 N N . GLU A 1 95 ? 3.131 13.403 -65.350 1.00 51.97 95 GLU A N 1
ATOM 690 C CA . GLU A 1 95 ? 2.660 12.024 -65.289 1.00 51.97 95 GLU A CA 1
ATOM 691 C C . GLU A 1 95 ? 3.737 11.017 -64.827 1.00 51.97 95 GLU A C 1
ATOM 693 O O . GLU A 1 95 ? 4.938 11.243 -64.933 1.00 51.97 95 GLU A O 1
ATOM 698 N N . ILE A 1 96 ? 3.283 9.824 -64.410 1.00 53.03 96 ILE A N 1
ATOM 699 C CA . ILE A 1 96 ? 4.050 8.598 -64.073 1.00 53.03 96 ILE A CA 1
ATOM 700 C C . ILE A 1 96 ? 4.245 8.347 -62.560 1.00 53.03 96 ILE A C 1
ATOM 702 O O . ILE A 1 96 ? 5.368 8.224 -62.074 1.00 53.03 96 ILE A O 1
ATOM 706 N N . LYS A 1 97 ? 3.165 8.128 -61.786 1.00 49.72 97 LYS A N 1
ATOM 707 C CA . LYS A 1 97 ? 3.274 7.476 -60.453 1.00 49.72 97 LYS A CA 1
ATOM 708 C C . LYS A 1 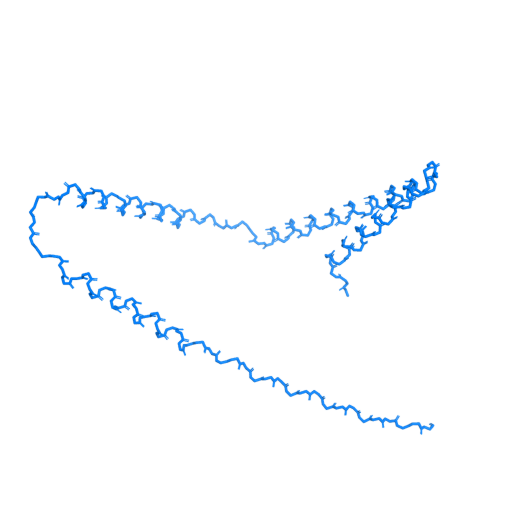97 ? 2.171 6.474 -60.071 1.00 49.72 97 LYS A C 1
ATOM 710 O O . LYS A 1 97 ? 2.087 6.107 -58.904 1.00 49.72 97 LYS A O 1
ATOM 715 N N . ASP A 1 98 ? 1.419 5.910 -61.017 1.00 54.19 98 ASP A N 1
ATOM 716 C CA . ASP A 1 98 ? 0.379 4.919 -60.664 1.00 54.19 98 ASP A CA 1
ATOM 717 C C . ASP A 1 98 ? 0.839 3.453 -60.614 1.00 54.19 98 ASP A C 1
ATOM 719 O O . ASP A 1 98 ? 0.176 2.621 -60.002 1.00 54.19 98 ASP A O 1
ATOM 723 N N . LYS A 1 99 ? 2.004 3.094 -61.170 1.00 49.66 99 LYS A N 1
ATOM 724 C CA . LYS A 1 99 ? 2.427 1.675 -61.208 1.00 49.66 99 LYS A CA 1
ATOM 725 C C . LYS A 1 99 ? 3.198 1.202 -59.972 1.00 49.66 99 LYS A C 1
ATOM 727 O O . LYS A 1 99 ? 3.048 0.060 -59.562 1.00 49.66 99 LYS A O 1
ATOM 732 N N . LYS A 1 100 ? 3.964 2.081 -59.316 1.00 50.31 100 LYS A N 1
ATOM 733 C CA . LYS A 1 100 ? 4.863 1.678 -58.215 1.00 50.31 100 LYS A CA 1
ATOM 734 C C . LYS A 1 100 ? 4.170 1.573 -56.848 1.00 50.31 100 LYS A C 1
ATOM 736 O O . LYS A 1 100 ? 4.675 0.909 -55.949 1.00 50.31 100 LYS A O 1
ATOM 741 N N . LYS A 1 101 ? 3.009 2.219 -56.683 1.00 53.12 101 LYS A N 1
ATOM 742 C CA . LYS A 1 101 ? 2.243 2.230 -55.421 1.00 53.12 101 LYS A CA 1
ATOM 743 C C . LYS A 1 101 ? 1.461 0.929 -55.193 1.00 53.12 101 LYS A C 1
ATOM 745 O O . LYS A 1 101 ? 1.278 0.515 -54.051 1.00 53.12 101 LYS A O 1
ATOM 750 N N . VAL A 1 102 ? 1.038 0.269 -56.273 1.00 54.09 102 VAL A N 1
ATOM 751 C CA . VAL A 1 102 ? 0.297 -1.001 -56.210 1.00 54.09 102 VAL A CA 1
ATOM 752 C C . VAL A 1 102 ? 1.225 -2.169 -55.851 1.00 54.09 102 VAL A C 1
ATOM 754 O O . VAL A 1 102 ? 0.871 -2.975 -54.994 1.00 54.09 102 VAL A O 1
ATOM 757 N N . GLU A 1 103 ? 2.439 -2.210 -56.409 1.00 51.34 103 GLU A N 1
ATOM 758 C CA . GLU A 1 103 ? 3.427 -3.278 -56.155 1.00 51.34 103 GLU A CA 1
ATOM 759 C C . GLU A 1 103 ? 3.875 -3.340 -54.687 1.00 51.34 103 GLU A C 1
ATOM 761 O O . GLU A 1 103 ? 3.852 -4.405 -54.073 1.00 51.34 103 GLU A O 1
ATOM 766 N N . ILE A 1 104 ? 4.173 -2.185 -54.079 1.00 56.44 104 ILE A N 1
ATOM 767 C CA . ILE A 1 104 ? 4.613 -2.107 -52.673 1.00 56.44 104 ILE A CA 1
ATOM 768 C C . ILE A 1 104 ? 3.507 -2.578 -51.715 1.00 56.44 104 ILE A C 1
ATOM 770 O O . ILE A 1 104 ? 3.788 -3.142 -50.661 1.00 56.44 104 ILE A O 1
ATOM 774 N N . THR A 1 105 ? 2.239 -2.377 -52.078 1.00 58.78 105 THR A N 1
ATOM 775 C CA . THR A 1 105 ? 1.113 -2.760 -51.218 1.00 58.78 105 THR A CA 1
ATOM 776 C C . THR A 1 105 ? 0.860 -4.272 -51.264 1.00 58.78 105 THR A C 1
ATOM 778 O O . THR A 1 105 ? 0.521 -4.859 -50.239 1.00 58.78 105 THR A O 1
ATOM 781 N N . GLN A 1 106 ? 1.082 -4.927 -52.411 1.00 57.41 106 GLN A N 1
ATOM 782 C CA . GLN A 1 106 ? 0.961 -6.388 -52.523 1.00 57.41 106 GLN A CA 1
ATOM 783 C C . GLN A 1 106 ? 2.070 -7.132 -51.771 1.00 57.41 106 GLN A C 1
ATOM 785 O O . GLN A 1 106 ? 1.775 -8.091 -51.060 1.00 57.41 106 GLN A O 1
ATOM 790 N N . GLU A 1 107 ? 3.318 -6.665 -51.870 1.00 58.94 107 GLU A N 1
ATOM 791 C CA . GLU A 1 107 ? 4.462 -7.316 -51.215 1.00 58.94 107 GLU A CA 1
ATOM 792 C C . GLU A 1 107 ? 4.325 -7.297 -49.678 1.00 58.94 107 GLU A C 1
ATOM 794 O O . GLU A 1 107 ? 4.624 -8.276 -48.992 1.00 58.94 107 GLU A O 1
ATOM 799 N N . VAL A 1 108 ? 3.775 -6.206 -49.130 1.00 59.94 108 VAL A N 1
ATOM 800 C CA . VAL A 1 108 ? 3.520 -6.065 -47.688 1.00 59.94 108 VAL A CA 1
ATOM 801 C C . VAL A 1 108 ? 2.389 -6.979 -47.211 1.00 59.94 108 VAL A C 1
ATOM 803 O O . VAL A 1 108 ? 2.499 -7.560 -46.133 1.00 59.94 108 VAL A O 1
ATOM 806 N N . ILE A 1 109 ? 1.317 -7.142 -47.992 1.00 65.12 109 ILE A N 1
ATOM 807 C CA . ILE A 1 109 ? 0.192 -8.014 -47.615 1.00 65.12 109 ILE A CA 1
ATOM 808 C C . ILE A 1 109 ? 0.629 -9.486 -47.622 1.00 65.12 109 ILE A C 1
ATOM 810 O O . ILE A 1 109 ? 0.365 -10.206 -46.658 1.00 65.12 109 ILE A O 1
ATOM 814 N N . GLN A 1 110 ? 1.382 -9.913 -48.639 1.00 61.66 110 GLN A N 1
ATOM 815 C CA . GLN A 1 110 ? 1.857 -11.294 -48.752 1.00 61.66 110 GLN A CA 1
ATOM 816 C C . GLN A 1 110 ? 2.846 -11.667 -47.629 1.00 61.66 110 GLN A C 1
ATOM 818 O O . GLN A 1 110 ? 2.760 -12.750 -47.050 1.00 61.66 110 GLN A O 1
ATOM 823 N N . GLY A 1 111 ? 3.724 -10.736 -47.233 1.00 59.22 111 GLY A N 1
ATOM 824 C CA . GLY A 1 111 ? 4.658 -10.939 -46.119 1.00 59.22 111 GLY A CA 1
ATOM 825 C C . GLY A 1 111 ? 4.003 -11.031 -44.730 1.00 59.22 111 GLY A C 1
ATOM 826 O O . GLY A 1 111 ? 4.626 -11.534 -43.789 1.00 59.22 111 GLY A O 1
ATOM 827 N N . ILE A 1 112 ? 2.762 -10.554 -44.576 1.00 60.28 112 ILE A N 1
ATOM 828 C CA . ILE A 1 112 ? 1.991 -10.661 -43.327 1.00 60.28 112 ILE A CA 1
ATOM 829 C C . ILE A 1 112 ? 1.273 -12.015 -43.242 1.00 60.28 112 ILE A C 1
ATOM 831 O O . ILE A 1 112 ? 1.239 -12.609 -42.162 1.00 60.28 112 ILE A O 1
ATOM 835 N N . GLU A 1 113 ? 0.757 -12.541 -44.357 1.00 58.66 113 GLU A N 1
ATOM 836 C CA . GLU A 1 113 ? 0.096 -13.855 -44.386 1.00 58.66 113 GLU A CA 1
ATOM 837 C C . GLU A 1 113 ? 1.082 -15.005 -44.126 1.00 58.66 113 GLU A C 1
ATOM 839 O O . GLU A 1 113 ? 0.799 -15.874 -43.301 1.00 58.66 113 GLU A O 1
ATOM 844 N N . GLU A 1 114 ? 2.294 -14.960 -44.692 1.00 57.84 114 GLU A N 1
ATOM 845 C CA . GLU A 1 114 ? 3.300 -16.022 -44.504 1.00 57.84 114 GLU A CA 1
ATOM 846 C C . GLU A 1 114 ? 3.788 -16.153 -43.043 1.00 57.84 114 GLU A C 1
ATOM 848 O O . GLU A 1 114 ? 4.210 -17.221 -42.592 1.00 57.84 114 GLU A O 1
ATOM 853 N N . LYS A 1 115 ? 3.696 -15.078 -42.248 1.00 57.94 115 LYS A N 1
ATOM 854 C CA . LYS A 1 115 ? 4.080 -15.094 -40.825 1.00 57.94 115 LYS A CA 1
ATOM 855 C C . LYS A 1 115 ? 3.005 -15.662 -39.902 1.00 57.94 115 LYS A C 1
ATOM 857 O O . LYS A 1 115 ? 3.331 -16.028 -38.773 1.00 57.94 115 LYS A O 1
ATOM 862 N N . LYS A 1 116 ? 1.753 -15.762 -40.358 1.00 53.22 116 LYS A N 1
ATOM 863 C CA . LYS A 1 116 ? 0.652 -16.339 -39.575 1.00 53.22 116 LYS A CA 1
ATOM 864 C C . LYS A 1 116 ? 0.711 -17.872 -39.551 1.00 53.22 116 LYS A C 1
ATOM 866 O O . LYS A 1 116 ? 0.401 -18.464 -38.522 1.00 53.22 116 LYS A O 1
ATOM 871 N N . ASP A 1 117 ? 1.206 -18.490 -40.623 1.00 54.84 117 ASP A N 1
ATOM 872 C CA . ASP A 1 117 ? 1.401 -19.946 -40.745 1.00 54.84 117 ASP A CA 1
ATOM 873 C C . ASP A 1 117 ? 2.657 -20.482 -40.026 1.00 54.84 117 ASP A C 1
ATOM 875 O O . ASP A 1 117 ? 2.848 -21.690 -39.905 1.00 54.84 117 ASP A O 1
ATOM 879 N N . ARG A 1 118 ? 3.521 -19.599 -39.503 1.00 54.97 118 ARG A N 1
ATOM 880 C CA . ARG A 1 118 ? 4.755 -19.970 -38.780 1.00 54.97 118 ARG A CA 1
ATOM 881 C C . ARG A 1 118 ? 4.639 -19.959 -37.254 1.00 54.97 118 ARG A C 1
ATOM 883 O O . ARG A 1 118 ? 5.662 -20.067 -36.576 1.00 54.97 118 ARG A O 1
ATOM 890 N N . LEU A 1 119 ? 3.436 -19.846 -36.692 1.00 54.09 119 LEU A N 1
ATOM 891 C CA . LEU A 1 119 ? 3.254 -20.110 -35.264 1.00 54.09 119 LEU A CA 1
ATOM 892 C C . LEU A 1 119 ? 3.356 -21.624 -35.020 1.00 54.09 119 LEU A C 1
ATOM 894 O O . LEU A 1 119 ? 2.553 -22.375 -35.574 1.00 54.09 119 LEU A O 1
ATOM 898 N N . PRO A 1 120 ? 4.322 -22.100 -34.213 1.00 58.25 120 PRO A N 1
ATOM 899 C CA . PRO A 1 120 ? 4.379 -23.507 -33.857 1.00 58.25 120 PRO A CA 1
ATOM 900 C C . PRO A 1 120 ? 3.102 -23.876 -33.099 1.00 58.25 120 PRO A C 1
ATOM 902 O O . PRO A 1 120 ? 2.696 -23.178 -32.167 1.00 58.25 120 PRO A O 1
ATOM 905 N N . SER A 1 121 ? 2.465 -24.969 -33.518 1.00 62.62 121 SER A N 1
ATOM 906 C CA . SER A 1 121 ? 1.322 -25.559 -32.824 1.00 62.62 121 SER A CA 1
ATOM 907 C C . SER A 1 121 ? 1.630 -25.711 -31.328 1.00 62.62 121 SER A C 1
ATOM 909 O O . SER A 1 121 ? 2.764 -26.064 -30.981 1.00 62.62 121 SER A O 1
ATOM 911 N N . PRO A 1 122 ? 0.652 -25.468 -30.435 1.00 61.81 122 PRO A N 1
ATOM 912 C CA . PRO A 1 122 ? 0.858 -25.658 -29.007 1.00 61.81 122 PRO A CA 1
ATOM 913 C C . PRO A 1 122 ? 1.318 -27.101 -28.735 1.00 61.81 122 PRO A C 1
ATOM 915 O O . PRO A 1 122 ? 0.812 -28.029 -29.377 1.00 61.81 122 PRO A O 1
ATOM 918 N N . PRO A 1 123 ? 2.284 -27.313 -27.823 1.00 60.22 123 PRO A N 1
ATOM 919 C CA . PRO A 1 123 ? 2.731 -28.655 -27.481 1.00 60.22 123 PRO A CA 1
ATOM 920 C C . PRO A 1 123 ? 1.551 -29.471 -26.928 1.00 60.22 123 PRO A C 1
ATOM 922 O O . PRO A 1 123 ? 0.690 -28.910 -26.241 1.00 60.22 123 PRO A O 1
ATOM 925 N N . PRO A 1 124 ? 1.480 -30.783 -27.221 1.00 68.12 124 PRO A N 1
ATOM 926 C CA . PRO A 1 124 ? 0.415 -31.628 -26.703 1.00 68.12 124 PRO A CA 1
ATOM 927 C C . PRO A 1 124 ? 0.429 -31.618 -25.165 1.00 68.12 124 PRO A C 1
ATOM 929 O O . PRO A 1 124 ? 1.506 -31.547 -24.563 1.00 68.12 124 PRO A O 1
ATOM 932 N N . PRO A 1 125 ? -0.746 -31.686 -24.513 1.00 65.44 125 PRO A N 1
ATOM 933 C CA . PRO A 1 125 ? -0.823 -31.727 -23.060 1.00 65.44 125 PRO A CA 1
ATOM 934 C C . PRO A 1 125 ? -0.066 -32.946 -22.524 1.00 65.44 125 PRO A C 1
ATOM 936 O O . PRO A 1 125 ? -0.180 -34.051 -23.060 1.00 65.44 125 PRO A O 1
ATOM 939 N N . LEU A 1 126 ? 0.724 -32.731 -21.470 1.00 68.56 126 LEU A N 1
ATOM 940 C CA . LEU A 1 126 ? 1.458 -33.796 -20.790 1.00 68.56 126 LEU A CA 1
ATOM 941 C C . LEU A 1 126 ? 0.474 -34.857 -20.256 1.00 68.56 126 LEU A C 1
ATOM 943 O O . LEU A 1 126 ? -0.585 -34.488 -19.738 1.00 68.56 126 LEU A O 1
ATOM 947 N N . PRO A 1 127 ? 0.797 -36.160 -20.358 1.00 67.25 127 PRO A N 1
ATOM 948 C CA . PRO A 1 127 ? -0.043 -37.213 -19.804 1.00 67.25 127 PRO A CA 1
ATOM 949 C C . PRO A 1 127 ? -0.158 -37.050 -18.285 1.00 67.25 127 PRO A C 1
ATOM 951 O O . PRO A 1 127 ? 0.843 -36.883 -17.586 1.00 67.25 127 PRO A O 1
ATOM 954 N N . LEU A 1 128 ? -1.397 -37.084 -17.789 1.00 66.56 128 LEU A N 1
ATOM 955 C CA . LEU A 1 128 ? -1.707 -37.008 -16.364 1.00 66.56 128 LEU A CA 1
ATOM 956 C C . LEU A 1 128 ? -0.982 -38.135 -15.604 1.00 66.56 128 LEU A C 1
ATOM 958 O O . LEU A 1 128 ? -0.960 -39.271 -16.090 1.00 66.56 128 LEU A O 1
ATOM 962 N N . PRO A 1 129 ? -0.408 -37.859 -14.418 1.00 63.66 129 PRO A N 1
ATOM 963 C CA . PRO A 1 129 ? 0.161 -38.904 -13.580 1.00 63.66 129 PRO A CA 1
ATOM 964 C C . PRO A 1 129 ? -0.932 -39.904 -13.183 1.00 63.66 129 PRO A C 1
ATOM 966 O O . PRO A 1 129 ? -2.036 -39.517 -12.795 1.00 63.66 129 PRO A O 1
ATOM 969 N N . ALA A 1 130 ? -0.621 -41.195 -13.315 1.00 62.97 130 ALA A N 1
ATOM 970 C CA . ALA A 1 130 ? -1.517 -42.279 -12.935 1.00 62.97 130 ALA A CA 1
ATOM 971 C C . ALA A 1 130 ? -1.898 -42.173 -11.444 1.00 62.97 130 ALA A C 1
ATOM 973 O O . ALA A 1 130 ? -1.045 -41.809 -10.628 1.00 62.97 130 ALA A O 1
ATOM 974 N N . PRO A 1 131 ? -3.150 -42.496 -11.070 1.00 57.09 131 PRO A N 1
ATOM 975 C CA . PRO A 1 131 ? -3.549 -42.537 -9.671 1.00 57.09 131 PRO A CA 1
ATOM 976 C C . PRO A 1 131 ? -2.708 -43.583 -8.934 1.00 57.09 131 PRO A C 1
ATOM 978 O O . PRO A 1 131 ? -2.603 -44.730 -9.372 1.00 57.09 131 PRO A O 1
ATOM 981 N N . ALA A 1 132 ? -2.094 -43.171 -7.824 1.00 59.81 132 ALA A N 1
ATOM 982 C CA . ALA A 1 132 ? -1.396 -44.082 -6.931 1.00 59.81 132 ALA A CA 1
ATOM 983 C C . ALA A 1 132 ? -2.382 -45.149 -6.411 1.00 59.81 132 ALA A C 1
ATOM 985 O O . ALA A 1 132 ? -3.527 -44.804 -6.097 1.00 59.81 132 ALA A O 1
ATOM 986 N N . PRO A 1 133 ? -1.977 -46.429 -6.339 1.00 55.50 133 PRO A N 1
ATOM 987 C CA . PRO A 1 133 ? -2.824 -47.471 -5.783 1.00 55.50 133 PRO A CA 1
ATOM 988 C C . PRO A 1 133 ? -3.102 -47.180 -4.307 1.00 55.50 133 PRO A C 1
ATOM 990 O O . PRO A 1 133 ? -2.207 -46.808 -3.550 1.00 55.50 133 PRO A O 1
ATOM 993 N N . ALA A 1 134 ? -4.367 -47.340 -3.926 1.00 58.34 134 ALA A N 1
ATOM 994 C CA . ALA A 1 134 ? -4.795 -47.357 -2.541 1.00 58.34 134 ALA A CA 1
ATOM 995 C C . ALA A 1 134 ? -4.111 -48.534 -1.836 1.00 58.34 134 ALA A C 1
ATOM 997 O O . ALA A 1 134 ? -4.419 -49.687 -2.135 1.00 58.34 134 ALA A O 1
ATOM 998 N N . GLU A 1 135 ? -3.190 -48.252 -0.916 1.00 55.00 135 GLU A N 1
ATOM 999 C CA . GLU A 1 135 ? -2.765 -49.260 0.049 1.00 55.00 135 GLU A CA 1
ATOM 1000 C C . GLU A 1 135 ? -3.761 -49.270 1.207 1.00 55.00 135 GLU A C 1
ATOM 1002 O O . GLU A 1 135 ? -3.777 -48.430 2.105 1.00 55.00 135 GLU A O 1
ATOM 1007 N N . GLU A 1 136 ? -4.681 -50.204 1.008 1.00 54.78 136 GLU A N 1
ATOM 1008 C CA . GLU A 1 136 ? -5.478 -50.986 1.936 1.00 54.78 136 GLU A CA 1
ATOM 1009 C C . GLU A 1 136 ? -4.955 -51.038 3.385 1.00 54.78 136 GLU A C 1
ATOM 1011 O O . GLU A 1 136 ? -3.837 -51.447 3.687 1.00 54.78 136 GLU A O 1
ATOM 1016 N N . GLU A 1 137 ? -5.859 -50.633 4.269 1.00 47.38 137 GLU A N 1
ATOM 1017 C CA . GLU A 1 137 ? -6.029 -51.016 5.667 1.00 47.38 137 GLU A CA 1
ATOM 1018 C C . GLU A 1 137 ? -5.478 -52.412 6.038 1.00 47.38 137 GLU A C 1
ATOM 1020 O O . GLU A 1 137 ? -5.998 -53.426 5.569 1.00 47.38 137 GLU A O 1
ATOM 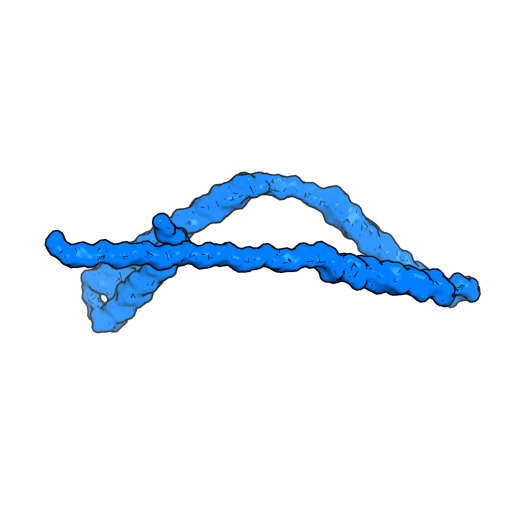1025 N N . LYS A 1 138 ? -4.513 -52.467 6.974 1.00 47.78 138 LYS A N 1
ATOM 1026 C CA . LYS A 1 138 ? -4.557 -53.398 8.119 1.00 47.78 138 LYS A CA 1
ATOM 1027 C C . LYS A 1 138 ? -3.609 -53.038 9.261 1.00 47.78 138 LYS A C 1
ATOM 1029 O O . LYS A 1 138 ? -2.418 -52.779 8.988 1.00 47.78 138 LYS A O 1
#

Organism: Brachypodium distachyon (NCBI:txid15368)

Foldseek 3Di:
DDDLVRVLVVLVVQLVVLVVVCVVVPPPPVSVVSNVVSVVVNVVSVVVVVVVVVVVVVVVPPPPPCCVVVVVVVVVVVVVVVVVVVVVVPPDDDDDDPPPVVVVVVVVVVVVVVVVVPDPDDDPDDDDDDDDDDPDDD

Radius of gyration: 32.45 Å; Cα contacts (8 Å, |Δi|>4): 29; chains: 1; bounding box: 39×75×89 Å